Protein AF-A0AAW1YW47-F1 (afdb_monomer)

Solvent-accessible surface area (backbone atoms only — not comparable to full-atom values): 6464 Å² total; per-residue (Å²): 135,82,81,78,76,70,82,65,70,61,70,65,52,75,44,34,48,61,49,28,53,52,52,33,47,51,51,54,52,53,46,73,72,55,79,86,50,69,71,59,45,54,52,50,52,51,51,32,51,54,48,35,52,51,32,46,54,49,32,54,50,52,50,50,50,53,52,49,52,47,46,40,66,77,45,50,47,57,51,31,51,53,24,52,79,67,71,33,64,74,60,25,50,53,47,51,51,52,50,52,51,56,53,51,59,44,53,52,57,52,52,62,56,76,77,106

Nearest PDB structures (foldseek):
  1i4d-assembly1_B  TM=4.376E-01  e=5.318E-01  Homo sapiens
  1i4d-assembly1_A  TM=4.451E-01  e=9.912E-01  Homo sapiens
  6jx6-assembly1_D  TM=4.773E-01  e=9.016E+00  Homo sapiens

Foldseek 3Di:
DPPPPPLPLPVVLVCLLVVLVVVLVVLVVVVVVPPDDVVVNVVSNVVSVVSNVLSVLVSVLSVLVSVLVCCVVVPLVVVLVVCVVVVNVVSNVVSVVVNVVSVVVSVVSVVVSVVD

Sequence (116 aa):
LVVSGSTRSPDFIQELLPSAERTALLYHLSFLCLGSFPKLERMIRNQAIETQMLFGTSEAVLLKCAGTSSNLVTSLFPILIKAVEKNKPKLARAYLEKAGTWISDIIRAVDDMEKR

pLDDT: mean 82.91, std 14.52, range [30.88, 98.06]

Secondary structure (DSSP, 8-state):
----------HHHHTHHHHHHHHHHHHHHHHHHS-S-HHHHHHHHHHHHHHHHHHHHHHHHHHHHHHHHHHIIIIIHHHHHHHHHTT-HHHHHHHHHHHHHHHHHHHHHHHHHHT-

Radius of gyration: 21.62 Å; Cα contacts (8 Å, |Δi|>4): 59; chains: 1; bounding box: 50×11×62 Å

Organism: Culter alburnus (NCBI:txid194366)

Structure (mmCIF, N/CA/C/O backbone):
data_AF-A0AAW1YW47-F1
#
_entry.id   AF-A0AAW1YW47-F1
#
loop_
_atom_site.group_PDB
_atom_site.id
_atom_site.type_symbol
_atom_site.label_atom_id
_atom_site.label_alt_id
_atom_site.label_comp_id
_atom_site.label_asym_id
_atom_site.label_entity_id
_atom_site.label_seq_id
_atom_site.pdbx_PDB_ins_code
_atom_site.Cartn_x
_atom_site.Cartn_y
_atom_site.Cartn_z
_atom_site.occupancy
_atom_site.B_iso_or_equiv
_atom_site.auth_seq_id
_atom_site.auth_comp_id
_atom_site.auth_asym_id
_atom_site.auth_atom_id
_atom_site.pdbx_PDB_model_num
ATOM 1 N N . LEU A 1 1 ? 9.594 -0.125 31.301 1.00 32.84 1 LEU A N 1
ATOM 2 C CA . LEU A 1 1 ? 9.960 -0.158 29.868 1.00 32.84 1 LEU A CA 1
ATOM 3 C C . LEU A 1 1 ? 8.714 0.151 29.054 1.00 32.84 1 LEU A C 1
ATOM 5 O O . LEU A 1 1 ? 7.885 -0.724 28.852 1.00 32.84 1 LEU A O 1
ATOM 9 N N . VAL A 1 2 ? 8.536 1.421 28.693 1.00 30.88 2 VAL A N 1
ATOM 10 C CA . VAL A 1 2 ? 7.486 1.839 27.760 1.00 30.88 2 VAL A CA 1
ATOM 11 C C . VAL A 1 2 ? 8.020 1.512 26.372 1.00 30.88 2 VAL A C 1
ATOM 13 O O . VAL A 1 2 ? 8.989 2.122 25.928 1.00 30.88 2 VAL A O 1
ATOM 16 N N . VAL A 1 3 ? 7.449 0.496 25.728 1.00 38.41 3 VAL A N 1
ATOM 17 C CA . VAL A 1 3 ? 7.692 0.239 24.308 1.00 38.41 3 VAL A CA 1
ATOM 18 C C . VAL A 1 3 ? 6.991 1.364 23.562 1.00 38.41 3 VAL A C 1
ATOM 20 O O . VAL A 1 3 ? 5.786 1.323 23.327 1.00 38.41 3 VAL A O 1
ATOM 23 N N . SER A 1 4 ? 7.748 2.415 23.262 1.00 39.34 4 SER A N 1
ATOM 24 C CA . SER A 1 4 ? 7.367 3.436 22.298 1.00 39.34 4 SER A CA 1
ATOM 25 C C . SER A 1 4 ? 7.244 2.750 20.943 1.00 39.34 4 SER A C 1
ATOM 27 O O . SER A 1 4 ? 8.211 2.641 20.191 1.00 39.34 4 SER A O 1
ATOM 29 N N . GLY A 1 5 ? 6.055 2.223 20.662 1.00 41.16 5 GLY A N 1
ATOM 30 C CA . GLY A 1 5 ? 5.673 1.720 19.355 1.00 41.16 5 GLY A CA 1
ATOM 31 C C . GLY A 1 5 ? 5.584 2.889 18.389 1.00 41.16 5 GLY A C 1
ATOM 32 O O . GLY A 1 5 ? 4.495 3.345 18.060 1.00 41.16 5 GLY A O 1
ATOM 33 N N . SER A 1 6 ? 6.734 3.394 17.942 1.00 43.31 6 SER A N 1
ATOM 34 C CA . SER A 1 6 ? 6.774 4.056 16.649 1.00 43.31 6 SER A CA 1
ATOM 35 C C . SER A 1 6 ? 6.355 2.985 15.647 1.00 43.31 6 SER A C 1
ATOM 37 O O . SER A 1 6 ? 7.089 2.030 15.401 1.00 43.31 6 SER A O 1
ATOM 39 N N . THR A 1 7 ? 5.118 3.070 15.155 1.00 52.09 7 THR A N 1
ATOM 40 C CA . THR A 1 7 ? 4.670 2.368 13.952 1.00 52.09 7 THR A CA 1
ATOM 41 C C . THR A 1 7 ? 5.512 2.893 12.801 1.00 52.09 7 THR A C 1
ATOM 43 O O . THR A 1 7 ? 5.097 3.766 12.045 1.00 52.09 7 THR A O 1
ATOM 46 N N . ARG A 1 8 ? 6.753 2.418 12.741 1.00 56.03 8 ARG A N 1
ATOM 47 C CA . ARG A 1 8 ? 7.635 2.542 11.600 1.00 56.03 8 ARG A CA 1
ATOM 48 C C . ARG A 1 8 ? 6.876 1.834 10.488 1.00 56.03 8 ARG A C 1
ATOM 50 O O . ARG A 1 8 ? 6.588 0.643 10.612 1.00 56.03 8 ARG A O 1
ATOM 57 N N . SER A 1 9 ? 6.439 2.572 9.467 1.00 57.00 9 SER A N 1
ATOM 58 C CA . SER A 1 9 ? 6.023 1.922 8.225 1.00 57.00 9 SER A CA 1
ATOM 59 C C . SER A 1 9 ? 7.128 0.921 7.883 1.00 57.00 9 SER A C 1
ATOM 61 O O . SER A 1 9 ? 8.291 1.320 7.989 1.00 57.00 9 SER A O 1
ATOM 63 N N . PRO A 1 10 ? 6.812 -0.343 7.563 1.00 69.38 10 PRO A N 1
ATOM 64 C CA . PRO A 1 10 ? 7.824 -1.334 7.235 1.00 69.38 10 PRO A CA 1
ATOM 65 C C . PRO A 1 10 ? 8.855 -0.710 6.297 1.00 69.38 10 PRO A C 1
ATOM 67 O O . PRO A 1 10 ? 8.454 -0.147 5.280 1.00 69.38 10 PRO A O 1
ATOM 70 N N . ASP A 1 11 ? 10.141 -0.739 6.660 1.00 75.00 11 ASP A N 1
ATOM 71 C CA . ASP A 1 11 ? 11.187 0.013 5.945 1.00 75.00 11 ASP A CA 1
ATOM 72 C C . ASP A 1 11 ? 11.180 -0.310 4.429 1.00 75.00 11 ASP A C 1
ATOM 74 O O . ASP A 1 11 ? 11.501 0.537 3.604 1.00 75.00 11 ASP A O 1
ATOM 78 N N . PHE A 1 12 ? 10.683 -1.497 4.047 1.00 77.12 12 PHE A N 1
ATOM 79 C CA . PHE A 1 12 ? 10.488 -1.900 2.651 1.00 77.12 12 PHE A CA 1
ATOM 80 C C . PHE A 1 12 ? 9.514 -1.012 1.853 1.00 77.12 12 PHE A C 1
ATOM 82 O O . PHE A 1 12 ? 9.690 -0.881 0.646 1.00 77.12 12 PHE A O 1
ATOM 89 N N . ILE A 1 13 ? 8.483 -0.427 2.483 1.00 82.25 13 ILE A N 1
ATOM 90 C CA . ILE A 1 13 ? 7.503 0.421 1.785 1.00 82.25 13 ILE A CA 1
ATOM 91 C C . ILE A 1 13 ? 8.190 1.704 1.324 1.00 82.25 13 ILE A C 1
ATOM 93 O O . ILE A 1 13 ? 8.013 2.093 0.183 1.00 82.25 13 ILE A O 1
ATOM 97 N N . GLN A 1 14 ? 9.019 2.308 2.179 1.00 80.44 14 GLN A N 1
ATOM 98 C CA . GLN A 1 14 ? 9.757 3.534 1.848 1.00 80.44 14 GLN A CA 1
ATOM 99 C C . GLN A 1 14 ? 10.852 3.299 0.798 1.00 80.44 14 GLN A C 1
ATOM 101 O O . GLN A 1 14 ? 11.265 4.226 0.110 1.00 80.44 14 GLN A O 1
ATOM 106 N N . GLU A 1 15 ? 11.332 2.061 0.671 1.00 83.62 15 GLU A N 1
ATOM 107 C CA . GLU A 1 15 ? 12.308 1.671 -0.350 1.00 83.62 15 GLU A CA 1
ATOM 108 C C . GLU A 1 15 ? 11.662 1.312 -1.694 1.00 83.62 15 GLU A C 1
ATOM 110 O O . GLU A 1 15 ? 12.385 1.118 -2.675 1.00 83.62 15 GLU A O 1
ATOM 115 N N . LEU A 1 16 ? 10.329 1.226 -1.781 1.00 82.12 16 LEU A N 1
ATOM 116 C CA . LEU A 1 16 ? 9.642 0.785 -2.994 1.00 82.12 16 LEU A CA 1
ATOM 117 C C . LEU A 1 16 ? 9.836 1.789 -4.142 1.00 82.12 16 LEU A C 1
ATOM 119 O O . LEU A 1 16 ? 10.221 1.393 -5.244 1.00 82.12 16 LEU A O 1
ATOM 123 N N . LEU A 1 17 ? 9.645 3.087 -3.877 1.00 80.12 17 LEU A N 1
ATOM 124 C CA . LEU A 1 17 ? 9.846 4.145 -4.869 1.00 80.12 17 LEU A CA 1
ATOM 125 C C . LEU A 1 17 ? 11.328 4.315 -5.266 1.00 80.12 17 LEU A C 1
ATOM 127 O O . LEU A 1 17 ? 11.615 4.245 -6.463 1.00 80.12 17 LEU A O 1
ATOM 131 N N . PRO A 1 18 ? 12.295 4.419 -4.330 1.00 85.38 18 PRO A N 1
ATOM 132 C CA . PRO A 1 18 ? 13.719 4.420 -4.674 1.00 85.38 18 PRO A CA 1
ATOM 133 C C . PRO A 1 18 ? 14.157 3.188 -5.476 1.00 85.38 18 PRO A C 1
ATOM 135 O O . PRO A 1 18 ? 14.990 3.283 -6.378 1.00 85.38 18 PRO A O 1
ATOM 138 N N . SER A 1 19 ? 13.605 2.010 -5.174 1.00 82.44 19 SER A N 1
ATOM 139 C CA . SER A 1 19 ? 13.888 0.789 -5.938 1.00 82.44 19 SER A CA 1
ATOM 140 C C . SER A 1 19 ? 13.350 0.876 -7.363 1.00 82.44 19 SER A C 1
ATOM 142 O O . SER A 1 19 ? 14.058 0.510 -8.300 1.00 82.44 19 SER A O 1
ATOM 144 N N . ALA A 1 20 ? 12.154 1.435 -7.549 1.00 82.56 20 ALA A N 1
ATOM 145 C CA . ALA A 1 20 ? 11.580 1.678 -8.867 1.00 82.56 20 ALA A CA 1
ATOM 146 C C . ALA A 1 20 ? 12.434 2.634 -9.709 1.00 82.56 20 ALA A C 1
ATOM 148 O O . ALA A 1 20 ? 12.687 2.369 -10.884 1.00 82.56 20 ALA A O 1
ATOM 149 N N . GLU A 1 21 ? 12.927 3.715 -9.103 1.00 81.00 21 GLU A N 1
ATOM 150 C CA . GLU A 1 21 ? 13.824 4.674 -9.754 1.00 81.00 21 GLU A CA 1
ATOM 151 C C . GLU A 1 21 ? 15.147 4.021 -10.171 1.00 81.00 21 GLU A C 1
ATOM 153 O O . GLU A 1 21 ? 15.605 4.210 -11.300 1.00 81.00 21 GLU A O 1
ATOM 158 N N . ARG A 1 22 ? 15.738 3.186 -9.304 1.00 85.69 22 ARG A N 1
ATOM 159 C CA . ARG A 1 22 ? 16.947 2.406 -9.625 1.00 85.69 22 ARG A CA 1
ATOM 160 C C . ARG A 1 22 ? 16.697 1.434 -10.778 1.00 85.69 22 ARG A C 1
ATOM 162 O O . ARG A 1 22 ? 17.524 1.341 -11.683 1.00 85.69 22 ARG A O 1
ATOM 169 N N . THR A 1 23 ? 15.560 0.740 -10.787 1.00 82.75 23 THR A N 1
ATOM 170 C CA . THR A 1 23 ? 15.167 -0.153 -11.886 1.00 82.75 23 THR A CA 1
ATOM 171 C C . THR A 1 23 ? 14.977 0.616 -13.195 1.00 82.75 23 THR A C 1
ATOM 173 O O . THR A 1 23 ? 15.501 0.198 -14.227 1.00 82.75 23 THR A O 1
ATOM 176 N N . ALA A 1 24 ? 14.300 1.767 -13.169 1.00 80.44 24 ALA A N 1
ATOM 177 C CA . ALA A 1 24 ? 14.140 2.628 -14.339 1.00 80.44 24 ALA A CA 1
ATOM 178 C C . ALA A 1 24 ? 15.494 3.133 -14.869 1.00 80.44 24 ALA A C 1
ATOM 180 O O . ALA A 1 24 ? 15.735 3.123 -16.080 1.00 80.44 24 ALA A O 1
ATOM 181 N N . LEU A 1 25 ? 16.412 3.503 -13.971 1.00 80.81 25 LEU A N 1
ATOM 182 C CA . LEU A 1 25 ? 17.773 3.892 -14.327 1.00 80.81 25 LEU A CA 1
ATOM 183 C C . LEU A 1 25 ? 18.553 2.731 -14.957 1.00 80.81 25 LEU A C 1
ATOM 185 O O . LEU A 1 25 ? 19.207 2.931 -15.975 1.00 80.81 25 LEU A O 1
ATOM 189 N N . LEU A 1 26 ? 18.464 1.516 -14.409 1.00 80.12 26 LEU A N 1
ATOM 190 C CA . LEU A 1 26 ? 19.106 0.326 -14.981 1.00 80.12 26 LEU A CA 1
ATOM 191 C C . LEU A 1 26 ? 18.597 0.026 -16.396 1.00 80.12 26 LEU A C 1
ATOM 193 O O . LEU A 1 26 ? 19.396 -0.286 -17.283 1.00 80.12 26 LEU A O 1
ATOM 197 N N . TYR A 1 27 ? 17.293 0.180 -16.637 1.00 76.19 27 TYR A N 1
ATOM 198 C CA . TYR A 1 27 ? 16.722 0.092 -17.982 1.00 76.19 27 TYR A CA 1
ATOM 199 C C . TYR A 1 27 ? 17.292 1.165 -18.918 1.00 76.19 27 TYR A C 1
ATOM 201 O O . TYR A 1 27 ? 17.660 0.866 -20.056 1.00 76.19 27 TYR A O 1
ATOM 209 N N . HIS A 1 28 ? 17.432 2.402 -18.435 1.00 71.94 28 HIS A N 1
ATOM 210 C CA . HIS A 1 28 ? 18.021 3.494 -19.208 1.00 71.94 28 HIS A CA 1
ATOM 211 C C . HIS A 1 28 ? 19.518 3.287 -19.508 1.00 71.94 28 HIS A C 1
ATOM 213 O O . HIS A 1 28 ? 19.971 3.541 -20.622 1.00 71.94 28 HIS A O 1
ATOM 219 N N . LEU A 1 29 ? 20.294 2.777 -18.551 1.00 75.06 29 LEU A N 1
ATOM 220 C CA . LEU A 1 29 ? 21.710 2.452 -18.742 1.00 75.06 29 LEU A CA 1
ATOM 221 C C . LEU A 1 29 ? 21.891 1.281 -19.714 1.00 75.06 29 LEU A C 1
ATOM 223 O O . LEU A 1 29 ? 22.753 1.337 -20.586 1.00 75.06 29 LEU A O 1
ATOM 227 N N . SER A 1 30 ? 21.028 0.263 -19.628 1.00 72.06 30 SER A N 1
ATOM 228 C CA . SER A 1 30 ? 20.998 -0.842 -20.595 1.00 72.06 30 SER A CA 1
ATOM 229 C C . SER A 1 30 ? 20.780 -0.324 -22.019 1.00 72.06 30 SER A C 1
ATOM 231 O O . SER A 1 30 ? 21.411 -0.809 -22.952 1.00 72.06 30 SER A O 1
ATOM 233 N N . PHE A 1 31 ? 19.956 0.715 -22.188 1.00 69.12 31 PHE A N 1
ATOM 234 C CA . PHE A 1 31 ? 19.796 1.409 -23.465 1.00 69.12 31 PHE A CA 1
ATOM 235 C C . PHE A 1 31 ? 21.098 2.051 -23.980 1.00 69.12 31 PHE A C 1
ATOM 237 O O . PHE A 1 31 ? 21.420 1.874 -25.156 1.00 69.12 31 PHE A O 1
ATOM 244 N N . LEU A 1 32 ? 21.876 2.734 -23.130 1.00 66.62 32 LEU A N 1
ATOM 245 C CA . LEU A 1 32 ? 23.161 3.333 -23.533 1.00 66.62 32 LEU A CA 1
ATOM 246 C C . LEU A 1 32 ? 24.169 2.277 -24.018 1.00 66.62 32 LEU A C 1
ATOM 248 O O . LEU A 1 32 ? 25.011 2.569 -24.866 1.00 66.62 32 LEU A O 1
ATOM 252 N N . CYS A 1 33 ? 24.047 1.039 -23.537 1.00 68.25 33 CYS A N 1
ATOM 253 C CA . CYS A 1 33 ? 24.855 -0.094 -23.982 1.00 68.25 33 CYS A CA 1
ATOM 254 C C . CYS A 1 33 ? 24.348 -0.763 -25.278 1.00 68.25 33 CYS A C 1
ATOM 256 O O . CYS A 1 33 ? 25.083 -1.552 -25.866 1.00 68.25 33 CYS A O 1
ATOM 258 N N . LEU A 1 34 ? 23.124 -0.471 -25.742 1.00 66.44 34 LEU A N 1
ATOM 259 C CA . LEU A 1 34 ? 22.480 -1.157 -26.876 1.00 66.44 34 LEU A CA 1
ATOM 260 C C . LEU A 1 34 ? 22.752 -0.532 -28.254 1.00 66.44 34 LEU A C 1
ATOM 262 O O . LEU A 1 34 ? 22.286 -1.070 -29.252 1.00 66.44 34 LEU A O 1
ATOM 266 N N . GLY A 1 35 ? 23.505 0.566 -28.348 1.00 61.31 35 GLY A N 1
ATOM 267 C CA . GLY A 1 35 ? 24.158 0.986 -29.595 1.00 61.31 35 GLY A CA 1
ATOM 268 C C . GLY A 1 35 ? 23.295 0.985 -30.872 1.00 61.31 35 GLY A C 1
ATOM 269 O O . GLY A 1 35 ? 23.720 0.405 -31.867 1.00 61.31 35 GLY A O 1
ATOM 270 N N . SER A 1 36 ? 22.161 1.710 -30.886 1.00 66.00 36 SER A N 1
ATOM 271 C CA . SER A 1 36 ? 21.380 2.106 -32.096 1.00 66.00 36 SER A CA 1
ATOM 272 C C . SER A 1 36 ? 20.101 1.318 -32.465 1.00 66.00 36 SER A C 1
ATOM 274 O O . SER A 1 36 ? 19.721 1.296 -33.635 1.00 66.00 36 SER A O 1
ATOM 276 N N . PHE A 1 37 ? 19.359 0.735 -31.513 1.00 81.75 37 PHE A N 1
ATOM 277 C CA . PHE A 1 37 ? 18.029 0.140 -31.779 1.00 81.75 37 PHE A CA 1
ATOM 278 C C . PHE A 1 37 ? 16.864 1.032 -31.286 1.00 81.75 37 PHE A C 1
ATOM 280 O O . PHE A 1 37 ? 16.330 0.791 -30.200 1.00 81.75 37 PHE A O 1
ATOM 287 N N . PRO A 1 38 ? 16.384 2.023 -32.069 1.00 78.69 38 PRO A N 1
ATOM 288 C CA . PRO A 1 38 ? 15.404 3.017 -31.598 1.00 78.69 38 PRO A CA 1
ATOM 289 C C . PRO A 1 38 ? 14.038 2.419 -31.221 1.00 78.69 38 PRO A C 1
ATOM 291 O O . PRO A 1 38 ? 13.354 2.905 -30.320 1.00 78.69 38 PRO A O 1
ATOM 294 N N . LYS A 1 39 ? 13.620 1.328 -31.878 1.00 82.88 39 LYS A N 1
ATOM 295 C CA . LYS A 1 39 ? 12.372 0.631 -31.524 1.00 82.88 39 LYS A CA 1
ATOM 296 C C . LYS A 1 39 ? 12.479 -0.052 -30.158 1.00 82.88 39 LYS A C 1
ATOM 298 O O . LYS A 1 39 ? 11.536 0.024 -29.374 1.00 82.88 39 LYS A O 1
ATOM 303 N N . LEU A 1 40 ? 13.617 -0.694 -29.890 1.00 80.00 40 LEU A N 1
ATOM 304 C CA . LEU A 1 40 ? 13.887 -1.367 -28.622 1.00 80.00 40 LEU A CA 1
ATOM 305 C C . LEU A 1 40 ? 14.028 -0.348 -27.486 1.00 80.00 40 LEU A C 1
ATOM 307 O O . LEU A 1 40 ? 13.444 -0.549 -26.427 1.00 80.00 40 LEU A O 1
ATOM 311 N N . GLU A 1 41 ? 14.696 0.784 -27.738 1.00 76.44 41 GLU A N 1
ATOM 312 C CA . GLU A 1 41 ? 14.759 1.909 -26.796 1.00 76.44 41 GLU A CA 1
ATOM 313 C C . GLU A 1 41 ? 13.363 2.339 -26.348 1.00 76.44 41 GLU A C 1
ATOM 315 O O . GLU A 1 41 ? 13.083 2.415 -25.152 1.00 76.44 41 GLU A O 1
ATOM 320 N N . ARG A 1 42 ? 12.475 2.621 -27.308 1.00 82.19 42 ARG A N 1
ATOM 321 C CA . ARG A 1 42 ? 11.127 3.102 -27.000 1.00 82.19 42 ARG A CA 1
ATOM 322 C C . ARG A 1 42 ? 10.348 2.099 -26.150 1.00 82.19 42 ARG A C 1
ATOM 324 O O . ARG A 1 42 ? 9.653 2.507 -25.227 1.00 82.19 42 ARG A O 1
ATOM 331 N N . MET A 1 43 ? 10.477 0.803 -26.441 1.00 83.81 43 MET A N 1
ATOM 332 C CA . MET A 1 43 ? 9.827 -0.255 -25.659 1.00 83.81 43 MET A CA 1
ATOM 333 C C . MET A 1 43 ? 10.356 -0.304 -24.220 1.00 83.81 43 MET A C 1
ATOM 335 O O . MET A 1 43 ? 9.561 -0.310 -23.287 1.00 83.81 43 MET A O 1
ATOM 339 N N . ILE A 1 44 ? 11.680 -0.265 -24.036 1.00 80.06 44 ILE A N 1
ATOM 340 C CA . ILE A 1 44 ? 12.312 -0.279 -22.707 1.00 80.06 44 ILE A CA 1
ATOM 341 C C . ILE A 1 44 ? 11.928 0.968 -21.900 1.00 80.06 44 ILE A C 1
ATOM 343 O O . ILE A 1 44 ? 11.599 0.861 -20.721 1.00 80.06 44 ILE A O 1
ATOM 347 N N . ARG A 1 45 ? 11.922 2.151 -22.527 1.00 79.62 45 ARG A N 1
ATOM 348 C CA . ARG A 1 45 ? 11.529 3.408 -21.873 1.00 79.62 45 ARG A CA 1
ATOM 349 C C . ARG A 1 45 ? 10.073 3.379 -21.416 1.00 79.62 45 ARG A C 1
ATOM 351 O O . ARG A 1 45 ? 9.797 3.763 -20.284 1.00 79.62 45 ARG A O 1
ATOM 358 N N . ASN A 1 46 ? 9.161 2.917 -22.272 1.00 84.56 46 ASN A N 1
ATOM 359 C CA . ASN A 1 46 ? 7.750 2.788 -21.911 1.00 84.56 46 ASN A CA 1
ATOM 360 C C . ASN A 1 46 ? 7.576 1.816 -20.737 1.00 84.56 46 ASN A C 1
ATOM 362 O O . ASN A 1 46 ? 6.935 2.172 -19.753 1.00 84.56 46 ASN A O 1
ATOM 366 N N . GLN A 1 47 ? 8.242 0.657 -20.785 1.00 84.25 47 GLN A N 1
ATOM 367 C CA . GLN A 1 47 ? 8.207 -0.318 -19.695 1.00 84.25 47 GLN A CA 1
ATOM 368 C C . GLN A 1 47 ? 8.752 0.260 -18.383 1.00 84.25 47 GLN A C 1
ATOM 370 O O . GLN A 1 47 ? 8.184 0.013 -17.321 1.00 84.25 47 GLN A O 1
ATOM 375 N N . ALA A 1 48 ? 9.840 1.036 -18.432 1.00 82.56 48 ALA A N 1
ATOM 376 C CA . ALA A 1 48 ? 10.411 1.684 -17.254 1.00 82.56 48 ALA A CA 1
ATOM 377 C C . ALA A 1 48 ? 9.431 2.688 -16.621 1.00 82.56 48 ALA A C 1
ATOM 379 O O . ALA A 1 48 ? 9.275 2.691 -15.402 1.00 82.56 48 ALA A O 1
ATOM 380 N N . ILE A 1 49 ? 8.733 3.486 -17.438 1.00 84.31 49 ILE A N 1
ATOM 381 C CA . ILE A 1 49 ? 7.719 4.447 -16.974 1.00 84.31 49 ILE A CA 1
ATOM 382 C C . ILE A 1 49 ? 6.520 3.718 -16.353 1.00 84.31 49 ILE A C 1
ATOM 384 O O . ILE A 1 49 ? 6.102 4.059 -15.249 1.00 84.31 49 ILE A O 1
ATOM 388 N N . GLU A 1 50 ? 5.989 2.693 -17.024 1.00 85.69 50 GLU A N 1
ATOM 389 C CA . GLU A 1 50 ? 4.886 1.871 -16.503 1.00 85.69 50 GLU A CA 1
ATOM 390 C C . GLU A 1 50 ? 5.254 1.213 -15.171 1.00 85.69 50 GLU A C 1
ATOM 392 O O . GLU A 1 50 ? 4.498 1.287 -14.203 1.00 85.69 50 GLU A O 1
ATOM 397 N N . THR A 1 51 ? 6.461 0.654 -15.094 1.00 84.31 51 THR A N 1
ATOM 398 C CA . THR A 1 51 ? 6.993 0.027 -13.881 1.00 84.31 51 THR A CA 1
ATOM 399 C C . THR A 1 51 ? 7.115 1.043 -12.744 1.00 84.31 51 THR A C 1
ATOM 401 O O . THR A 1 51 ? 6.682 0.771 -11.626 1.00 84.31 51 THR A O 1
ATOM 404 N N . GLN A 1 52 ? 7.643 2.240 -13.017 1.00 83.19 52 GLN A N 1
ATOM 405 C CA . GLN A 1 52 ? 7.749 3.307 -12.021 1.00 83.19 52 GLN A CA 1
ATOM 406 C C . GLN A 1 52 ? 6.372 3.739 -11.493 1.00 83.19 52 GLN A C 1
ATOM 408 O O . GLN A 1 52 ? 6.198 3.885 -10.282 1.00 83.19 52 GLN A O 1
ATOM 413 N N . MET A 1 53 ? 5.377 3.897 -12.373 1.00 85.88 53 MET A N 1
ATOM 414 C CA . MET A 1 53 ? 4.003 4.224 -11.970 1.00 85.88 53 MET A CA 1
ATOM 415 C C . MET A 1 53 ? 3.369 3.111 -11.123 1.00 85.88 53 MET A C 1
ATOM 417 O O . MET A 1 53 ? 2.702 3.403 -10.126 1.00 85.88 53 MET A O 1
ATOM 421 N N . LEU A 1 54 ? 3.593 1.843 -11.479 1.00 85.56 54 LEU A N 1
ATOM 422 C CA . LEU A 1 54 ? 3.100 0.696 -10.714 1.00 85.56 54 LEU A CA 1
ATOM 423 C C . LEU A 1 54 ? 3.682 0.675 -9.295 1.00 85.56 54 LEU A C 1
ATOM 425 O O . LEU A 1 54 ? 2.940 0.531 -8.324 1.00 85.56 54 LEU A O 1
ATOM 429 N N . PHE A 1 55 ? 4.991 0.874 -9.147 1.00 84.75 55 PHE A N 1
ATOM 430 C CA . PHE A 1 55 ? 5.615 0.931 -7.826 1.00 84.75 55 PHE A CA 1
ATOM 431 C C . PHE A 1 55 ? 5.130 2.131 -7.005 1.00 84.75 55 PHE A C 1
ATOM 433 O O . PHE A 1 55 ? 4.765 1.954 -5.846 1.00 84.75 55 PHE A O 1
ATOM 440 N N . GLY A 1 56 ? 5.050 3.328 -7.594 1.00 84.88 56 GLY A N 1
ATOM 441 C CA . GLY A 1 56 ? 4.567 4.515 -6.878 1.00 84.88 56 GLY A CA 1
ATOM 442 C C . GLY A 1 56 ? 3.116 4.378 -6.400 1.00 84.88 56 GLY A C 1
ATOM 443 O O . GLY A 1 56 ? 2.784 4.736 -5.270 1.00 84.88 56 GLY A O 1
ATOM 444 N N . THR A 1 57 ? 2.239 3.799 -7.225 1.00 86.5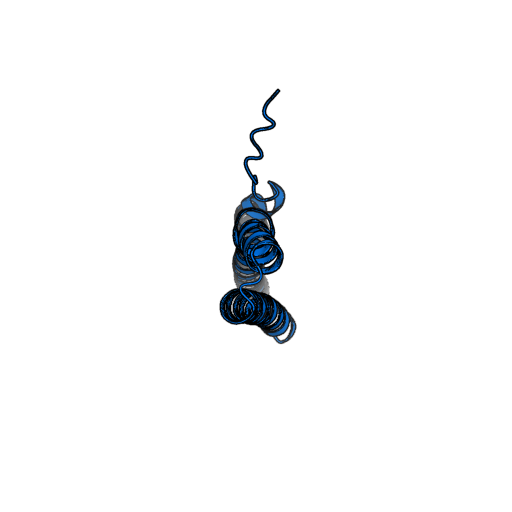0 57 THR A N 1
ATOM 445 C CA . THR A 1 57 ? 0.853 3.509 -6.814 1.00 86.50 57 THR A CA 1
ATOM 446 C C . THR A 1 57 ? 0.788 2.436 -5.726 1.00 86.50 57 THR A C 1
ATOM 448 O O . THR A 1 57 ? 0.037 2.596 -4.762 1.00 86.50 57 THR A O 1
ATOM 451 N N . SER A 1 58 ? 1.626 1.401 -5.825 1.00 87.88 58 SER A N 1
ATOM 452 C CA . SER A 1 58 ? 1.736 0.346 -4.812 1.00 87.88 58 SER A CA 1
ATOM 453 C C . SER A 1 58 ? 2.193 0.879 -3.458 1.00 87.88 58 SER A C 1
ATOM 455 O O . SER A 1 58 ? 1.585 0.567 -2.435 1.00 87.88 58 SER A O 1
ATOM 457 N N . GLU A 1 59 ? 3.224 1.723 -3.434 1.00 88.12 59 GLU A N 1
ATOM 458 C CA . GLU A 1 59 ? 3.712 2.370 -2.215 1.00 88.12 59 GLU A CA 1
ATOM 459 C C . GLU A 1 59 ? 2.605 3.188 -1.539 1.00 88.12 59 GLU A C 1
ATOM 461 O O . GLU A 1 59 ? 2.350 3.025 -0.344 1.00 88.12 59 GLU A O 1
ATOM 466 N N . ALA A 1 60 ? 1.894 4.020 -2.305 1.00 88.06 60 ALA A N 1
ATOM 467 C CA . ALA A 1 60 ? 0.823 4.860 -1.778 1.00 88.06 60 ALA A CA 1
ATOM 468 C C . ALA A 1 60 ? -0.304 4.037 -1.127 1.00 88.06 60 ALA A C 1
ATOM 470 O O . ALA A 1 60 ? -0.788 4.386 -0.043 1.00 88.06 60 ALA A O 1
ATOM 471 N N . VAL A 1 61 ? -0.710 2.926 -1.752 1.00 90.31 61 VAL A N 1
ATOM 472 C CA . VAL A 1 61 ? -1.727 2.027 -1.187 1.00 90.31 61 VAL A CA 1
ATOM 473 C C . VAL A 1 61 ? -1.208 1.330 0.068 1.00 90.31 61 VAL A C 1
ATOM 475 O O . VAL A 1 61 ? -1.899 1.333 1.088 1.00 90.31 61 VAL A O 1
ATOM 478 N N . LEU A 1 62 ? 0.025 0.818 0.056 1.00 90.00 62 LEU A N 1
ATOM 479 C CA . LEU A 1 62 ? 0.639 0.186 1.227 1.00 90.00 62 LEU A CA 1
ATOM 480 C C . LEU A 1 62 ? 0.765 1.155 2.414 1.00 90.00 62 LEU A C 1
ATOM 482 O O . LEU A 1 62 ? 0.456 0.780 3.550 1.00 90.00 62 LEU A O 1
ATOM 486 N N . LEU A 1 63 ? 1.135 2.416 2.170 1.00 89.50 63 LEU A N 1
ATOM 487 C CA . LEU A 1 63 ? 1.159 3.466 3.193 1.00 89.50 63 LEU A CA 1
ATOM 488 C C . LEU A 1 63 ? -0.237 3.734 3.767 1.00 89.50 63 LEU A C 1
ATOM 490 O O . LEU A 1 63 ? -0.394 3.831 4.988 1.00 89.50 63 LEU A O 1
ATOM 494 N N . LYS A 1 64 ? -1.270 3.799 2.919 1.00 89.00 64 LYS A N 1
ATOM 495 C CA . LYS A 1 64 ? -2.664 3.963 3.362 1.00 89.00 64 LYS A CA 1
ATOM 496 C C . LYS A 1 64 ? -3.126 2.782 4.221 1.00 89.00 64 LYS A C 1
ATOM 498 O O . LYS A 1 64 ? -3.771 3.002 5.252 1.00 89.00 64 LYS A O 1
ATOM 503 N N . CYS A 1 65 ? -2.770 1.553 3.842 1.00 89.44 65 CYS A N 1
ATOM 504 C CA . CYS A 1 65 ? -3.048 0.343 4.617 1.00 89.44 65 CYS A CA 1
ATOM 505 C C . CYS A 1 65 ? -2.395 0.409 6.000 1.00 89.44 65 CYS A C 1
ATOM 507 O O . CYS A 1 65 ? -3.077 0.252 7.016 1.00 89.44 65 CYS A O 1
ATOM 509 N N . ALA A 1 66 ? -1.091 0.698 6.049 1.00 89.19 66 ALA A N 1
ATOM 510 C CA . ALA A 1 66 ? -0.338 0.796 7.296 1.00 89.19 66 ALA A CA 1
ATOM 511 C C . ALA A 1 66 ? -0.892 1.899 8.214 1.00 89.19 66 ALA A C 1
ATOM 513 O O . ALA A 1 66 ? -1.141 1.656 9.397 1.00 89.19 66 ALA A O 1
ATOM 514 N N . GLY A 1 67 ? -1.151 3.091 7.666 1.00 89.44 67 GLY A N 1
ATOM 515 C CA . GLY A 1 67 ? -1.697 4.224 8.414 1.00 89.44 67 GLY A CA 1
ATOM 516 C C . GLY A 1 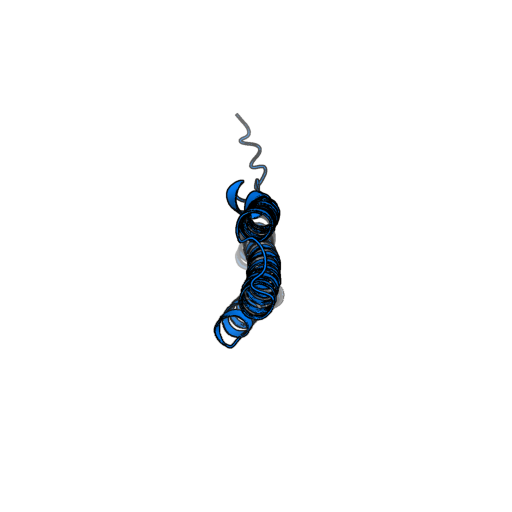67 ? -3.089 3.947 8.979 1.00 89.44 67 GLY A C 1
ATOM 517 O O . GLY A 1 67 ? -3.348 4.184 10.158 1.00 89.44 67 GLY A O 1
ATOM 518 N N . THR A 1 68 ? -3.985 3.383 8.170 1.00 91.19 68 THR A N 1
ATOM 519 C CA . THR A 1 68 ? -5.336 3.027 8.625 1.00 91.19 68 THR A CA 1
ATOM 520 C C . THR A 1 68 ? -5.310 1.924 9.674 1.00 91.19 68 THR A C 1
ATOM 522 O O . THR A 1 68 ? -5.994 2.047 10.686 1.00 91.19 68 THR A O 1
ATOM 525 N N . SER A 1 69 ? -4.507 0.875 9.473 1.00 89.69 69 SER A N 1
ATOM 526 C CA . SER A 1 69 ? -4.342 -0.203 10.453 1.00 89.69 69 SER A CA 1
ATOM 527 C C . SER A 1 69 ? -3.845 0.346 11.793 1.00 89.69 69 SER A C 1
ATOM 529 O O . SER A 1 69 ? -4.440 0.072 12.837 1.00 89.69 69 SER A O 1
ATOM 531 N N . SER A 1 70 ? -2.839 1.229 11.763 1.00 91.38 70 SER A N 1
ATOM 532 C CA . SER A 1 70 ? -2.360 1.924 12.960 1.00 91.38 70 SER A CA 1
ATOM 533 C C . SER A 1 70 ? -3.472 2.736 13.630 1.00 91.38 70 SER A C 1
ATOM 535 O O . SER A 1 70 ? -3.697 2.590 14.831 1.00 91.38 70 SER A O 1
ATOM 537 N N . ASN A 1 71 ? -4.243 3.523 12.874 1.00 91.25 71 ASN A N 1
ATOM 538 C CA . ASN A 1 71 ? -5.357 4.311 13.415 1.00 91.25 71 ASN A CA 1
ATOM 539 C C . ASN A 1 71 ? -6.466 3.438 14.026 1.00 91.25 71 ASN A 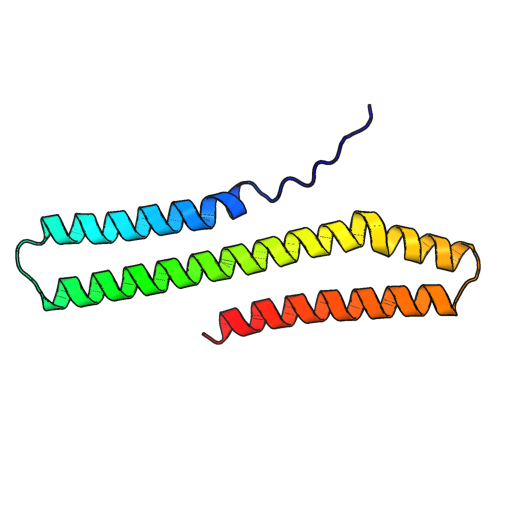C 1
ATOM 541 O O . ASN A 1 71 ? -7.051 3.804 15.052 1.00 91.25 71 ASN A O 1
ATOM 545 N N . LEU A 1 72 ? -6.756 2.284 13.419 1.00 93.19 72 LEU A N 1
ATOM 546 C CA . LEU A 1 72 ? -7.717 1.318 13.945 1.00 93.19 72 LEU A CA 1
ATOM 547 C C . LEU A 1 72 ? -7.254 0.776 15.300 1.00 93.19 72 LEU A C 1
ATOM 549 O O . LEU A 1 72 ? -7.999 0.853 16.276 1.00 93.19 72 LEU A O 1
ATOM 553 N N . VAL A 1 73 ? -6.015 0.288 15.376 1.00 92.69 73 VAL A N 1
ATOM 554 C CA . VAL A 1 73 ? -5.470 -0.374 16.571 1.00 92.69 73 VAL A CA 1
ATOM 555 C C . VAL A 1 73 ? -5.182 0.610 17.703 1.00 92.69 73 VAL A C 1
ATOM 557 O O . VAL A 1 73 ? -5.519 0.343 18.854 1.00 92.69 73 VAL A O 1
ATOM 560 N N . THR A 1 74 ? -4.562 1.749 17.401 1.00 92.88 74 THR A N 1
ATOM 561 C CA . THR A 1 74 ? -4.069 2.683 18.428 1.00 92.88 74 THR A CA 1
ATOM 562 C C . THR A 1 74 ? -5.140 3.640 18.943 1.00 92.88 74 THR A C 1
ATOM 564 O O . THR A 1 74 ? -5.019 4.149 20.057 1.00 92.88 74 THR A O 1
ATOM 567 N N . SER A 1 75 ? -6.198 3.884 18.163 1.00 94.06 75 SER A N 1
ATOM 568 C CA . SER A 1 75 ? -7.212 4.889 18.492 1.00 94.06 75 SER A CA 1
ATOM 569 C C . SER A 1 75 ? -8.632 4.338 18.426 1.00 94.06 75 SER A C 1
ATOM 571 O O . SER A 1 75 ? -9.324 4.295 19.446 1.00 94.06 75 SER A O 1
ATOM 573 N N . LEU A 1 76 ? -9.082 3.891 17.252 1.00 95.38 76 LEU A N 1
ATOM 574 C CA . LEU A 1 76 ? -10.502 3.632 17.028 1.00 95.38 76 LEU A CA 1
ATOM 575 C C . LEU A 1 76 ? -11.022 2.444 17.851 1.00 95.38 76 LEU A C 1
ATOM 577 O O . LEU A 1 76 ? -12.044 2.585 18.524 1.00 95.38 76 LEU A O 1
ATOM 581 N N . PHE A 1 77 ? -10.327 1.303 17.852 1.00 95.06 77 PHE A N 1
ATOM 582 C CA . PHE A 1 77 ? -10.727 0.136 18.645 1.00 95.06 77 PHE A CA 1
ATOM 583 C C . PHE A 1 77 ? -10.683 0.400 20.157 1.00 95.06 77 PHE A C 1
ATOM 585 O O . PHE A 1 77 ? -11.674 0.093 20.820 1.00 95.06 77 PHE A O 1
ATOM 592 N N . PRO A 1 78 ? -9.643 1.041 20.727 1.00 97.25 78 PRO A N 1
ATOM 593 C CA . PRO A 1 78 ? -9.672 1.464 22.126 1.00 97.25 78 PRO A CA 1
ATOM 594 C C . PRO A 1 78 ? -10.876 2.345 22.486 1.00 97.25 78 PRO A C 1
ATOM 596 O O . PRO A 1 78 ? -11.472 2.179 23.552 1.00 97.25 78 PRO A O 1
ATOM 599 N N . ILE A 1 79 ? -11.258 3.284 21.613 1.00 96.00 79 ILE A N 1
ATOM 600 C CA . ILE A 1 79 ? -12.428 4.142 21.845 1.00 96.00 79 ILE A CA 1
ATOM 601 C C . ILE A 1 79 ? -13.726 3.328 21.768 1.00 96.00 7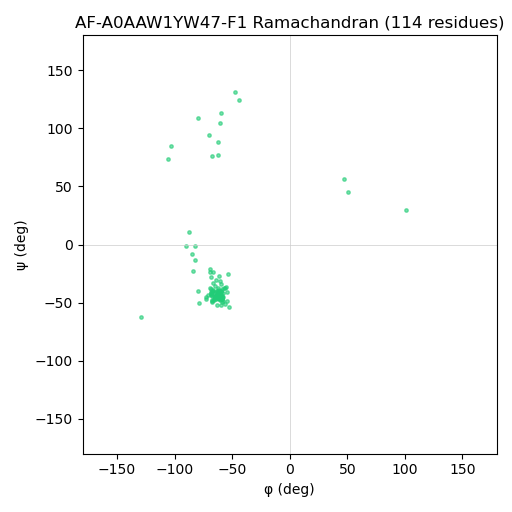9 ILE A C 1
ATOM 603 O O . ILE A 1 79 ? -14.611 3.513 22.607 1.00 96.00 79 ILE A O 1
ATOM 607 N N . LEU A 1 80 ? -13.835 2.419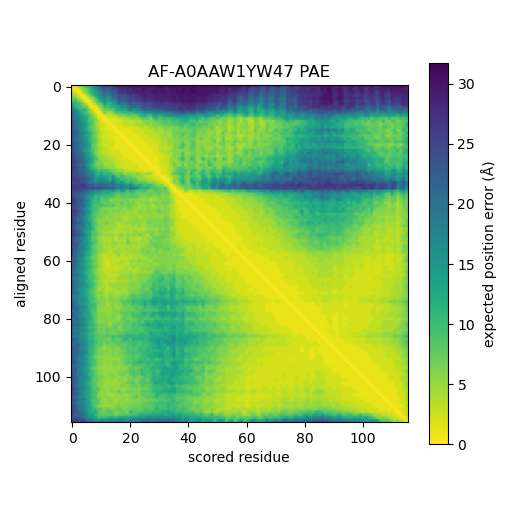 20.797 1.00 96.25 80 LEU A N 1
ATOM 608 C CA . LEU A 1 80 ? -14.971 1.513 20.648 1.00 96.25 80 LEU A CA 1
ATOM 609 C C . LEU A 1 80 ? -15.157 0.637 21.895 1.00 96.25 80 LEU A C 1
ATOM 611 O O . LEU A 1 80 ? -16.257 0.604 22.445 1.00 96.25 80 LEU A O 1
ATOM 615 N N . ILE A 1 81 ? -14.086 0.002 22.382 1.00 96.62 81 ILE A N 1
ATOM 616 C CA . ILE A 1 81 ? -14.093 -0.815 23.607 1.00 96.62 81 ILE A CA 1
ATOM 617 C C . ILE A 1 81 ? -14.604 0.020 24.786 1.00 96.62 81 ILE A C 1
ATOM 619 O O . ILE A 1 81 ? -15.587 -0.353 25.423 1.00 96.62 81 ILE A O 1
ATOM 623 N N . LYS A 1 82 ? -14.040 1.217 25.003 1.00 97.88 82 LYS A N 1
ATOM 624 C CA . LYS A 1 82 ? -14.491 2.129 26.070 1.00 97.88 82 LYS A CA 1
ATOM 625 C C . LYS A 1 82 ? -15.954 2.553 25.928 1.00 97.88 82 LYS A C 1
ATOM 627 O O . LYS A 1 82 ? -16.624 2.799 26.931 1.00 97.88 82 LYS A O 1
ATOM 632 N N . ALA A 1 83 ? -16.461 2.710 24.705 1.00 97.50 83 ALA A N 1
ATOM 633 C CA . ALA A 1 83 ? -17.865 3.039 24.473 1.00 97.50 83 ALA A CA 1
ATOM 634 C C . ALA A 1 83 ? -18.787 1.873 24.864 1.00 97.50 83 ALA A C 1
ATOM 636 O O . ALA A 1 83 ? -19.843 2.115 25.451 1.00 97.50 83 ALA A O 1
ATOM 637 N N . VAL A 1 84 ? -18.374 0.632 24.591 1.00 96.81 84 VAL A N 1
ATOM 638 C CA . VAL A 1 84 ? -19.094 -0.585 24.995 1.00 96.81 84 VAL A CA 1
ATOM 639 C C . VAL A 1 84 ? -19.065 -0.759 26.514 1.00 96.81 84 VAL A C 1
ATOM 641 O O . VAL A 1 84 ? -20.125 -0.899 27.117 1.00 96.81 84 VAL A O 1
ATOM 644 N N . GLU A 1 85 ? -17.893 -0.644 27.145 1.00 98.06 85 GLU A N 1
ATOM 645 C CA . GLU A 1 85 ? -17.729 -0.735 28.607 1.00 98.06 85 GLU A CA 1
ATOM 646 C C . GLU A 1 85 ? -18.611 0.270 29.360 1.00 98.06 85 GLU A C 1
ATOM 648 O O . GLU A 1 85 ? -19.158 -0.027 30.418 1.00 98.06 85 GLU A O 1
ATOM 653 N N . LYS A 1 86 ? -18.789 1.470 28.796 1.00 98.00 86 LYS A N 1
ATOM 654 C CA . LYS A 1 86 ? -19.626 2.534 29.371 1.00 98.00 86 LYS A CA 1
ATOM 655 C C . LYS A 1 86 ? -21.099 2.448 28.966 1.00 98.00 86 LYS A C 1
ATOM 657 O O . LYS A 1 86 ? -21.831 3.413 29.182 1.00 98.00 86 LYS A O 1
ATOM 662 N N . ASN A 1 87 ? -21.519 1.347 28.345 1.00 97.38 87 ASN A N 1
ATOM 663 C CA . ASN A 1 87 ? -22.874 1.123 27.850 1.00 97.38 87 ASN A CA 1
ATOM 664 C C . ASN A 1 87 ? -23.394 2.283 26.972 1.00 97.38 87 ASN A C 1
ATOM 666 O O . ASN A 1 87 ? -24.513 2.770 27.138 1.00 97.38 87 ASN A O 1
ATOM 670 N N . LYS A 1 88 ? -22.558 2.766 26.039 1.00 98.06 88 LYS A N 1
ATOM 671 C CA . LYS A 1 88 ? -22.888 3.831 25.073 1.00 98.06 88 LYS A CA 1
ATOM 672 C C . LYS A 1 88 ? -23.112 3.247 23.667 1.00 98.06 88 LYS A C 1
ATOM 674 O O . LYS A 1 88 ? -22.281 3.458 22.779 1.00 98.06 88 LYS A O 1
ATOM 679 N N . PRO A 1 89 ? -24.241 2.560 23.406 1.00 95.56 89 PRO A N 1
ATOM 680 C CA . PRO A 1 89 ? -24.439 1.776 22.184 1.00 95.56 89 PRO A CA 1
ATOM 681 C C . PRO A 1 89 ? -24.473 2.618 20.903 1.00 95.56 89 PRO A C 1
ATOM 683 O O . PRO A 1 89 ? -23.951 2.190 19.877 1.00 95.56 89 PRO A O 1
ATOM 686 N N . LYS A 1 90 ? -25.038 3.834 20.948 1.00 97.50 90 LYS A N 1
ATOM 687 C CA . LYS A 1 90 ? -25.049 4.748 19.787 1.00 97.50 90 LYS A CA 1
ATOM 688 C C . LYS A 1 90 ? -23.631 5.136 19.363 1.00 97.50 90 LYS A C 1
ATOM 690 O O . LYS A 1 90 ? -23.319 5.149 18.179 1.00 97.50 90 LYS A O 1
ATOM 695 N N . LEU A 1 91 ? -22.774 5.414 20.345 1.00 95.69 91 LEU A N 1
ATOM 696 C CA . LEU A 1 91 ? -21.389 5.801 20.108 1.00 95.69 91 LEU A CA 1
ATOM 697 C C . LEU A 1 91 ? -20.559 4.614 19.605 1.00 95.69 91 LEU A C 1
ATOM 699 O O . LEU A 1 91 ? -19.801 4.762 18.653 1.00 95.69 91 LEU A O 1
ATOM 703 N N . ALA A 1 92 ? -20.740 3.434 20.205 1.00 97.06 92 ALA A N 1
ATOM 704 C CA . ALA A 1 92 ? -20.079 2.212 19.758 1.00 97.06 92 ALA A CA 1
ATOM 705 C C . ALA A 1 92 ? -20.434 1.875 18.298 1.00 97.06 92 ALA A C 1
ATOM 707 O O . ALA A 1 92 ? -19.544 1.618 17.492 1.00 97.06 92 ALA A O 1
ATOM 708 N N . ARG A 1 93 ? -21.718 1.966 17.928 1.00 97.31 93 ARG A N 1
ATOM 709 C CA . ARG A 1 93 ? -22.169 1.746 16.547 1.0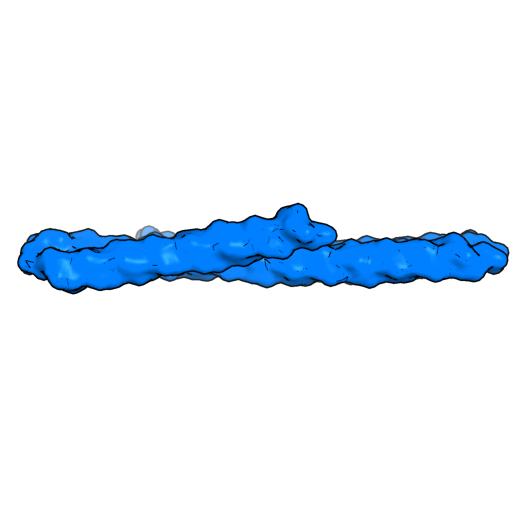0 97.31 93 ARG A CA 1
ATOM 710 C C . ARG A 1 93 ? -21.504 2.707 15.561 1.00 97.31 93 ARG A C 1
ATOM 712 O O . ARG A 1 93 ? -20.969 2.251 14.560 1.00 97.31 93 ARG A O 1
ATOM 719 N N . ALA A 1 94 ? -21.465 4.001 15.877 1.00 96.31 94 ALA A N 1
ATOM 720 C CA . ALA A 1 94 ? -20.832 5.000 15.016 1.00 96.31 94 ALA A CA 1
ATOM 721 C C . ALA A 1 94 ? -19.33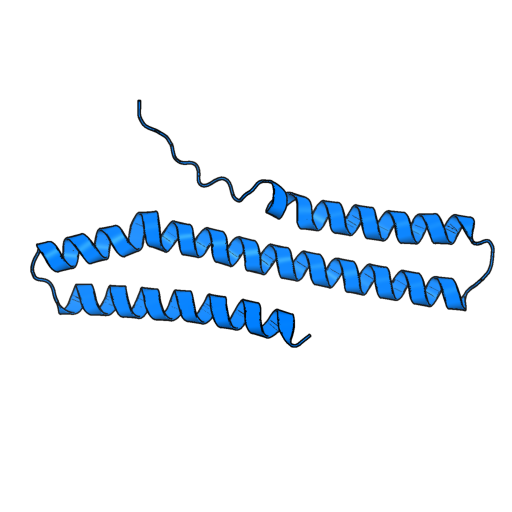4 4.721 14.782 1.00 96.31 94 ALA A C 1
ATOM 723 O O . ALA A 1 94 ? -18.840 4.864 13.663 1.00 96.31 94 ALA A O 1
ATOM 724 N N . TYR A 1 95 ? -18.596 4.291 15.813 1.00 96.12 95 TYR A N 1
ATOM 725 C CA . TYR A 1 95 ? -17.190 3.912 15.640 1.00 96.12 95 TYR A CA 1
ATOM 726 C C . TYR A 1 95 ? -17.024 2.625 14.830 1.00 96.12 95 TYR A C 1
ATOM 728 O O . TYR A 1 95 ? -16.107 2.548 14.014 1.00 96.12 95 TYR A O 1
ATOM 736 N N . LEU A 1 96 ? -17.912 1.645 15.007 1.00 95.25 96 LEU A N 1
ATOM 737 C CA . LEU A 1 96 ? -17.895 0.415 14.218 1.00 95.25 96 LEU A CA 1
ATOM 738 C C . LEU A 1 96 ? -18.171 0.686 12.730 1.00 95.25 96 LEU A C 1
ATOM 740 O O . LEU A 1 96 ? -17.448 0.184 11.875 1.00 95.25 96 LEU A O 1
ATOM 744 N N . GLU A 1 97 ? -19.158 1.528 12.420 1.00 96.88 97 GLU A N 1
ATOM 745 C CA . GLU A 1 97 ? -19.454 1.965 11.048 1.00 96.88 97 GLU A CA 1
ATOM 746 C C . GLU A 1 97 ? -18.250 2.676 10.424 1.00 96.88 97 GLU A C 1
ATOM 748 O O . GLU A 1 97 ? -17.843 2.354 9.310 1.00 96.88 97 GLU A O 1
ATOM 753 N N . LYS A 1 98 ? -17.607 3.576 11.178 1.00 94.81 98 LYS A N 1
ATOM 754 C CA . LYS A 1 98 ? -16.390 4.262 10.731 1.00 94.81 98 LYS A CA 1
ATOM 755 C C . LYS A 1 98 ? -15.248 3.288 10.423 1.00 94.81 98 LYS A C 1
ATOM 757 O O . LYS A 1 98 ? -14.562 3.471 9.419 1.00 94.81 98 LYS A O 1
ATOM 762 N N . ALA A 1 99 ? -15.05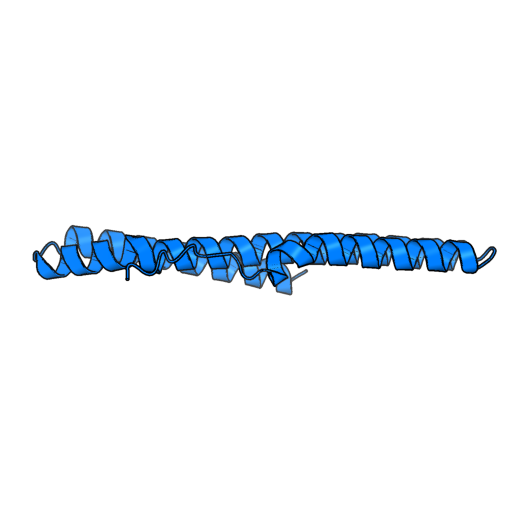7 2.254 11.247 1.00 94.12 99 ALA A N 1
ATOM 763 C CA . ALA A 1 99 ? -14.085 1.197 10.966 1.00 94.12 99 ALA A CA 1
ATOM 764 C C . ALA A 1 99 ? -14.419 0.460 9.660 1.00 94.12 99 ALA A C 1
ATOM 766 O O . ALA A 1 99 ? -13.534 0.255 8.832 1.00 94.12 99 ALA A O 1
ATOM 767 N N . GLY A 1 100 ? -15.695 0.115 9.459 1.00 94.62 100 GLY A N 1
ATOM 768 C CA . GLY A 1 100 ? -16.176 -0.544 8.244 1.00 94.62 100 GLY A CA 1
ATOM 769 C C . GLY A 1 100 ? -15.911 0.274 6.979 1.00 94.62 100 GLY A C 1
ATOM 770 O O . GLY A 1 100 ? -15.407 -0.269 5.994 1.00 94.62 100 GLY A O 1
ATOM 771 N N . THR A 1 101 ? -16.163 1.585 7.018 1.00 95.31 101 THR A N 1
ATOM 772 C CA . THR A 1 101 ? -15.856 2.493 5.902 1.00 95.31 101 THR A CA 1
ATOM 773 C C . THR A 1 101 ? -14.365 2.504 5.584 1.00 95.31 101 THR A C 1
ATOM 775 O O . THR A 1 101 ? -13.983 2.333 4.431 1.00 95.31 101 THR A O 1
ATOM 778 N N . TRP A 1 102 ? -13.508 2.643 6.598 1.00 93.31 102 TRP A N 1
ATOM 779 C CA . TRP A 1 102 ? -12.056 2.677 6.401 1.00 93.31 102 TRP A CA 1
ATOM 780 C C . TRP A 1 102 ? -11.498 1.375 5.823 1.00 93.31 102 TRP A C 1
ATOM 782 O O . TRP A 1 102 ? -10.637 1.416 4.946 1.00 93.31 102 TRP A O 1
ATOM 792 N N . ILE A 1 103 ? -12.004 0.228 6.278 1.00 91.69 103 ILE A N 1
ATOM 793 C CA . ILE A 1 103 ? -11.627 -1.082 5.734 1.00 91.69 103 ILE A CA 1
ATOM 794 C C . ILE A 1 103 ? -12.078 -1.196 4.271 1.00 91.69 103 ILE A C 1
ATOM 796 O O . ILE A 1 103 ? -11.291 -1.593 3.414 1.00 91.69 103 ILE A O 1
ATOM 800 N N . SER A 1 104 ? -13.306 -0.780 3.963 1.00 94.25 104 SER A N 1
ATOM 801 C CA . SER A 1 104 ? -13.841 -0.810 2.593 1.00 94.25 104 SER A CA 1
ATOM 802 C C . SER A 1 104 ? -13.046 0.093 1.641 1.00 94.25 104 SER A C 1
ATOM 804 O O . SER A 1 104 ? -12.769 -0.285 0.505 1.00 94.25 104 SER A O 1
ATOM 806 N N . ASP A 1 105 ? -12.617 1.265 2.114 1.00 90.88 105 ASP A N 1
ATOM 807 C CA . ASP A 1 105 ? -11.788 2.202 1.350 1.00 90.88 105 ASP A CA 1
ATOM 808 C C . ASP A 1 105 ? -10.376 1.685 1.053 1.00 90.88 105 ASP A C 1
ATOM 810 O O . ASP A 1 105 ? -9.736 2.177 0.117 1.00 90.88 105 ASP A O 1
ATOM 814 N N . ILE A 1 106 ? -9.866 0.748 1.855 1.00 90.12 106 ILE A N 1
ATOM 815 C CA . ILE A 1 106 ? -8.609 0.047 1.575 1.00 90.12 106 ILE A CA 1
ATOM 816 C C . ILE A 1 106 ? -8.831 -1.036 0.538 1.00 90.12 106 ILE A C 1
ATOM 818 O O . ILE A 1 106 ? -8.096 -1.069 -0.442 1.00 90.12 106 ILE A O 1
ATOM 822 N N . ILE A 1 107 ? -9.844 -1.883 0.741 1.00 90.38 107 ILE A N 1
ATOM 823 C CA . ILE A 1 107 ? -10.163 -2.984 -0.178 1.00 90.38 107 ILE A CA 1
ATOM 824 C C . ILE A 1 107 ? -10.340 -2.431 -1.592 1.00 90.38 107 ILE A C 1
ATOM 826 O O . ILE A 1 107 ? -9.662 -2.870 -2.511 1.00 90.38 107 ILE A O 1
ATOM 830 N N . ARG A 1 108 ? -11.135 -1.366 -1.743 1.00 91.94 108 ARG A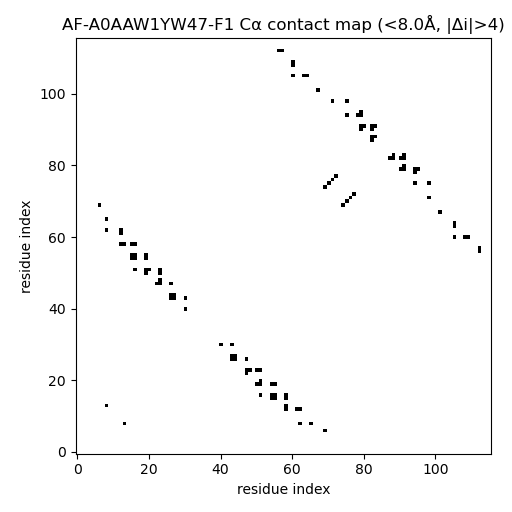 N 1
ATOM 831 C CA . ARG A 1 108 ? -11.321 -0.696 -3.035 1.00 91.94 108 ARG A CA 1
ATOM 832 C C . ARG A 1 108 ? -10.010 -0.187 -3.642 1.00 91.94 108 ARG A C 1
ATOM 834 O O . ARG A 1 108 ? -9.809 -0.320 -4.839 1.00 91.94 108 ARG A O 1
ATOM 841 N N . ALA A 1 109 ? -9.124 0.399 -2.834 1.00 88.06 109 ALA A N 1
ATOM 842 C CA . ALA A 1 109 ? -7.853 0.922 -3.336 1.00 88.06 109 ALA A CA 1
ATOM 843 C C . ALA A 1 109 ? -6.918 -0.191 -3.842 1.00 88.06 109 ALA A C 1
ATOM 845 O O . ALA A 1 109 ? -6.172 0.040 -4.789 1.00 88.06 109 ALA A O 1
ATOM 846 N N . VAL A 1 110 ? -6.970 -1.378 -3.228 1.00 87.19 110 VAL A N 1
ATOM 847 C CA . VAL A 1 110 ? -6.235 -2.568 -3.681 1.00 87.19 110 VAL A CA 1
ATOM 848 C C . VAL A 1 110 ? -6.872 -3.148 -4.949 1.00 87.19 110 VAL A C 1
ATOM 850 O O . VAL A 1 110 ? -6.165 -3.372 -5.927 1.00 87.19 110 VAL A O 1
ATOM 853 N N . ASP A 1 111 ? -8.198 -3.298 -4.986 1.00 89.31 111 ASP A N 1
ATOM 854 C CA . ASP A 1 111 ? -8.923 -3.797 -6.166 1.00 89.31 111 ASP A CA 1
ATOM 855 C C . ASP A 1 111 ? -8.688 -2.920 -7.410 1.00 89.31 111 ASP A C 1
ATOM 857 O O . ASP A 1 111 ? -8.586 -3.419 -8.532 1.00 89.31 111 ASP A O 1
ATOM 861 N N . ASP A 1 112 ? -8.612 -1.600 -7.226 1.00 86.44 112 ASP A N 1
ATOM 862 C CA . ASP A 1 112 ? -8.352 -0.644 -8.306 1.00 86.44 112 ASP A CA 1
ATOM 863 C C . ASP A 1 112 ? -6.916 -0.743 -8.851 1.00 86.44 112 ASP A C 1
ATOM 865 O O . ASP A 1 112 ? -6.666 -0.305 -9.977 1.00 86.44 112 ASP A O 1
ATOM 869 N N . MET A 1 113 ? -5.975 -1.305 -8.082 1.00 82.25 113 MET A N 1
ATOM 870 C CA . MET A 1 113 ? -4.631 -1.620 -8.570 1.00 82.25 113 MET A CA 1
ATOM 871 C C . MET A 1 113 ? -4.600 -2.914 -9.382 1.00 82.25 113 MET A C 1
ATOM 873 O O . MET A 1 113 ? -3.911 -2.952 -10.391 1.00 82.25 113 MET A O 1
ATOM 877 N N . GLU A 1 114 ? -5.334 -3.955 -8.973 1.00 76.00 114 GLU A N 1
ATOM 878 C CA . GLU A 1 114 ? -5.353 -5.240 -9.695 1.00 76.00 114 GLU A CA 1
ATOM 879 C C . GLU A 1 114 ? -6.032 -5.152 -11.068 1.00 76.00 114 GLU A C 1
ATOM 881 O O . GLU A 1 114 ? -5.724 -5.925 -11.970 1.00 76.00 114 GLU A O 1
ATOM 886 N N . LYS A 1 115 ? -6.975 -4.221 -11.235 1.00 76.62 115 LYS A N 1
ATOM 887 C CA . LYS A 1 115 ? -7.720 -4.031 -12.491 1.00 76.62 115 LYS A CA 1
ATOM 888 C C . LYS A 1 115 ? -6.976 -3.195 -13.541 1.00 76.62 115 LYS A C 1
ATOM 890 O O . LYS A 1 115 ? -7.550 -2.952 -14.604 1.00 76.62 115 LYS A O 1
ATOM 895 N N . ARG A 1 116 ? -5.770 -2.708 -13.240 1.00 58.25 116 ARG A N 1
ATOM 896 C CA . ARG A 1 116 ? -4.917 -1.940 -14.163 1.00 58.25 116 ARG A CA 1
ATOM 897 C C . ARG A 1 116 ? -3.870 -2.832 -14.805 1.00 58.25 116 ARG A C 1
ATOM 899 O O . ARG A 1 116 ? -3.620 -2.601 -16.006 1.00 58.25 116 ARG A O 1
#

Mean predicted aligned error: 8.7 Å